Protein AF-A0A183DKN8-F1 (afdb_monomer_lite)

Radius of gyration: 18.62 Å; chains: 1; bounding box: 48×32×40 Å

pLDDT: mean 92.7, std 8.43, range [53.03, 98.69]

Secondary structure (DSSP, 8-state):
-EEETTEEE----TT--GGGGHHHHHHHHHHHH------EEEEEEEPPS-GGGPPTTTTSHHHHHHHHHTTSTT-EEEEES-TTS--EEEEEEE-TT---SS----------S--HHHHHTTSTTT-SSTTGGGT-----

Sequence (140 aa):
MFISDYRIILKTCGTTRLLHTIGRLLHLAKLYSNLSSVVSVFYSRKNFMRPEKQPYPHSSFDSEIDFLESYFTGGFAYCLGPVNQDRWFLYTMVAPQAALPYPDHTLEILMTEIPDEVVALFSRNVCLDGADCRMVVLIH

Structure (mmCIF, N/CA/C/O backbone):
data_AF-A0A183DKN8-F1
#
_entry.id   AF-A0A183DKN8-F1
#
loop_
_atom_site.group_PDB
_atom_site.id
_atom_site.type_symbol
_atom_site.label_a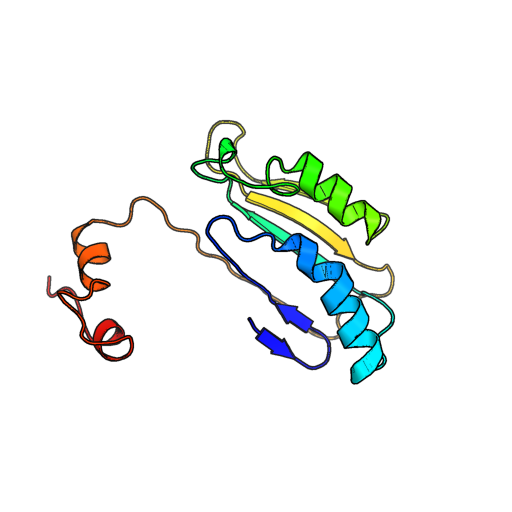tom_id
_atom_site.label_alt_id
_atom_site.label_comp_id
_atom_site.label_asym_id
_atom_site.label_entity_id
_atom_site.label_seq_id
_atom_site.pdbx_PDB_ins_code
_atom_site.Cartn_x
_atom_site.Cartn_y
_atom_site.Cartn_z
_atom_site.occupancy
_atom_site.B_iso_or_equiv
_atom_site.auth_seq_id
_atom_site.auth_comp_id
_atom_site.auth_asym_id
_atom_site.auth_atom_id
_atom_site.pdbx_PDB_model_num
ATOM 1 N N . MET A 1 1 ? -10.020 -5.631 -4.367 1.00 95.88 1 MET A N 1
ATOM 2 C CA . MET A 1 1 ? -8.967 -5.741 -5.399 1.00 95.88 1 MET A CA 1
ATOM 3 C C . MET A 1 1 ? -9.605 -5.400 -6.728 1.00 95.88 1 MET A C 1
ATOM 5 O O . MET A 1 1 ? -10.699 -5.889 -6.974 1.00 95.88 1 MET A O 1
ATOM 9 N N . PHE A 1 2 ? -8.952 -4.573 -7.539 1.00 97.94 2 PHE A N 1
ATOM 10 C CA . PHE A 1 2 ? -9.420 -4.188 -8.871 1.00 97.94 2 PHE A CA 1
ATOM 11 C C . PHE A 1 2 ? -8.322 -4.484 -9.894 1.00 97.94 2 PHE A C 1
ATOM 13 O O . PHE A 1 2 ? -7.149 -4.232 -9.615 1.00 97.94 2 PHE A O 1
ATOM 20 N N . ILE A 1 3 ? -8.703 -5.035 -11.045 1.00 96.75 3 ILE A N 1
ATOM 21 C CA . ILE A 1 3 ? -7.800 -5.398 -12.142 1.00 96.75 3 ILE A CA 1
ATOM 22 C C . ILE A 1 3 ? -8.411 -4.855 -13.435 1.00 96.75 3 ILE A C 1
ATOM 24 O O . ILE A 1 3 ? -9.580 -5.112 -13.713 1.00 96.75 3 ILE A O 1
ATOM 28 N N . SER A 1 4 ? -7.623 -4.110 -14.203 1.00 94.44 4 SER A N 1
ATOM 29 C CA . SER A 1 4 ? -7.911 -3.703 -15.581 1.00 94.44 4 SER A CA 1
ATOM 30 C C . SER A 1 4 ? -6.703 -4.016 -16.468 1.00 94.44 4 SER A C 1
ATOM 32 O O . SER A 1 4 ? -5.677 -4.466 -15.958 1.00 94.44 4 SER A O 1
ATOM 34 N N . ASP A 1 5 ? -6.802 -3.749 -17.772 1.00 92.75 5 ASP A N 1
ATOM 35 C CA . ASP A 1 5 ? -5.821 -4.174 -18.787 1.00 92.75 5 ASP A CA 1
ATOM 36 C C . ASP A 1 5 ? -4.353 -3.932 -18.397 1.00 92.75 5 ASP A C 1
ATOM 38 O O . ASP A 1 5 ? -3.510 -4.810 -18.570 1.00 92.75 5 ASP A O 1
ATOM 42 N N . TYR A 1 6 ? -4.059 -2.764 -17.813 1.00 92.50 6 TYR A N 1
ATOM 43 C CA . TYR A 1 6 ? -2.698 -2.349 -17.449 1.00 92.50 6 TYR A CA 1
ATOM 44 C C . TYR A 1 6 ? -2.575 -1.814 -16.013 1.00 92.50 6 TYR A C 1
ATOM 46 O O . TYR A 1 6 ? -1.597 -1.141 -15.689 1.00 92.50 6 TYR A O 1
ATOM 54 N N . ARG A 1 7 ? -3.562 -2.069 -15.140 1.00 94.19 7 ARG A N 1
ATOM 55 C CA . ARG A 1 7 ? -3.574 -1.540 -13.764 1.00 94.19 7 ARG A CA 1
ATOM 56 C C . ARG A 1 7 ? -4.122 -2.557 -12.772 1.00 94.19 7 ARG A C 1
ATOM 58 O O . ARG A 1 7 ? -5.169 -3.162 -12.988 1.00 94.19 7 ARG A O 1
ATOM 65 N N . ILE A 1 8 ? -3.432 -2.688 -11.643 1.00 97.25 8 ILE A N 1
ATOM 66 C CA . ILE A 1 8 ? -3.885 -3.467 -10.489 1.00 97.25 8 ILE A CA 1
ATOM 67 C C . ILE A 1 8 ? -3.938 -2.537 -9.280 1.00 97.25 8 ILE A C 1
ATOM 69 O O . ILE A 1 8 ? -2.961 -1.861 -8.973 1.00 97.25 8 ILE A O 1
ATOM 73 N N . ILE A 1 9 ? -5.073 -2.532 -8.581 1.00 98.31 9 ILE A N 1
ATOM 74 C CA . ILE A 1 9 ? -5.249 -1.839 -7.301 1.00 98.31 9 ILE A CA 1
ATOM 75 C C . ILE A 1 9 ? -5.546 -2.890 -6.233 1.00 98.31 9 ILE A C 1
ATOM 77 O O . ILE A 1 9 ? -6.602 -3.540 -6.228 1.00 98.31 9 ILE A O 1
ATOM 81 N N . LEU A 1 10 ? -4.610 -3.044 -5.299 1.00 98.44 10 LEU A N 1
ATOM 82 C CA . LEU A 1 10 ? -4.727 -3.947 -4.163 1.00 98.44 10 LEU A CA 1
ATOM 83 C C . LEU A 1 10 ? -4.693 -3.141 -2.864 1.00 98.44 10 LEU A C 1
ATOM 85 O O . LEU A 1 10 ? -3.722 -2.453 -2.580 1.00 98.44 10 LEU A O 1
ATOM 89 N N . LYS A 1 11 ? -5.763 -3.254 -2.073 1.00 98.31 11 LYS A N 1
ATOM 90 C CA . LYS A 1 11 ? -5.888 -2.650 -0.744 1.00 98.31 11 LYS A CA 1
ATOM 91 C C . LYS A 1 11 ? -6.228 -3.749 0.249 1.00 98.31 11 LYS A C 1
ATOM 93 O O . LYS A 1 11 ? -7.182 -4.497 0.035 1.00 98.31 11 LYS A O 1
ATOM 98 N N . THR A 1 12 ? -5.439 -3.847 1.308 1.00 98.06 12 THR A N 1
ATOM 99 C CA . THR A 1 12 ? -5.635 -4.799 2.405 1.00 98.06 12 THR A CA 1
ATOM 100 C C . THR A 1 12 ? -5.569 -4.059 3.735 1.00 98.06 12 THR A C 1
ATOM 102 O O . THR A 1 12 ? -5.065 -2.940 3.802 1.00 98.06 12 THR A O 1
ATOM 105 N N . CYS A 1 13 ? -6.058 -4.680 4.803 1.00 96.75 13 CYS A N 1
ATOM 106 C CA . CYS A 1 13 ? -6.011 -4.133 6.157 1.00 96.75 13 CYS A CA 1
ATOM 107 C C . CYS A 1 13 ? -5.516 -5.191 7.159 1.00 96.75 13 CYS A C 1
ATOM 109 O O . CYS A 1 13 ? -5.098 -6.291 6.776 1.00 96.75 13 CYS A O 1
ATOM 111 N N . GLY A 1 14 ? -5.529 -4.848 8.449 1.00 96.38 14 GLY A N 1
ATOM 112 C CA . GLY A 1 14 ? -5.061 -5.727 9.519 1.00 96.38 14 GLY A CA 1
ATOM 113 C C . GLY A 1 14 ? -3.540 -5.883 9.513 1.00 96.38 14 GLY A C 1
ATOM 114 O O . GLY A 1 14 ? -2.821 -4.890 9.454 1.00 96.38 14 GLY A O 1
ATOM 115 N N . THR A 1 15 ? -3.063 -7.126 9.591 1.00 97.69 15 THR A N 1
ATOM 116 C CA . THR A 1 15 ? -1.634 -7.505 9.587 1.00 97.69 15 THR A CA 1
ATOM 117 C C . THR A 1 15 ? -1.215 -8.183 8.277 1.00 97.69 15 THR A C 1
ATOM 119 O O . THR A 1 15 ? -0.238 -8.933 8.224 1.00 97.69 15 THR A O 1
ATOM 122 N N . THR A 1 16 ? -1.987 -7.965 7.208 1.00 98.12 16 THR A N 1
ATOM 123 C CA . THR A 1 16 ? -1.734 -8.565 5.895 1.00 98.12 16 THR A CA 1
ATOM 124 C C . THR A 1 16 ? -0.413 -8.064 5.315 1.00 98.12 16 THR A C 1
ATOM 126 O O . THR A 1 16 ? -0.152 -6.866 5.274 1.00 98.12 16 THR A O 1
ATOM 129 N N . ARG A 1 17 ? 0.399 -8.989 4.799 1.00 97.69 17 ARG A N 1
ATOM 130 C CA . ARG A 1 17 ? 1.704 -8.718 4.181 1.00 97.69 17 ARG A CA 1
ATOM 131 C C . ARG A 1 17 ? 1.568 -8.305 2.712 1.00 97.69 17 ARG A C 1
ATOM 133 O O . ARG A 1 17 ? 1.962 -9.055 1.821 1.00 97.69 17 ARG A O 1
ATOM 140 N N . LEU A 1 18 ? 0.972 -7.141 2.450 1.00 98.56 18 LEU A N 1
ATOM 141 C CA . LEU A 1 18 ? 0.647 -6.680 1.094 1.00 98.56 18 LEU A CA 1
ATOM 142 C C . LEU A 1 18 ? 1.864 -6.675 0.160 1.00 98.56 18 LEU A C 1
ATOM 144 O O . LEU A 1 18 ? 1.768 -7.195 -0.951 1.00 98.56 18 LEU A O 1
ATOM 148 N N . LEU A 1 19 ? 3.013 -6.146 0.599 1.00 98.62 19 LEU A N 1
ATOM 149 C CA . LEU A 1 19 ? 4.189 -5.997 -0.274 1.00 98.62 19 LEU A CA 1
ATOM 150 C C . LEU A 1 19 ? 4.772 -7.345 -0.730 1.00 98.62 19 LEU A C 1
ATOM 152 O O . LEU A 1 19 ? 5.297 -7.446 -1.835 1.00 98.62 19 LEU A O 1
ATOM 156 N N . HIS A 1 20 ? 4.571 -8.424 0.032 1.00 98.50 20 HIS A N 1
ATOM 157 C CA . HIS A 1 20 ? 4.983 -9.769 -0.387 1.00 98.50 20 HIS A CA 1
ATOM 158 C C . HIS A 1 20 ? 4.242 -10.284 -1.632 1.00 98.50 20 HIS A C 1
ATOM 160 O O . HIS A 1 20 ? 4.677 -11.256 -2.250 1.00 98.50 20 HIS A O 1
ATOM 166 N N . THR A 1 21 ? 3.139 -9.646 -2.030 1.00 98.31 21 THR A N 1
ATOM 167 C CA . THR A 1 21 ? 2.419 -10.013 -3.255 1.00 98.31 21 THR A CA 1
ATOM 168 C C . THR A 1 21 ? 3.128 -9.551 -4.529 1.00 98.31 21 THR A C 1
ATOM 170 O O . THR A 1 21 ? 2.892 -10.153 -5.575 1.00 98.31 21 THR A O 1
ATOM 173 N N . ILE A 1 22 ? 4.025 -8.553 -4.458 1.00 98.19 22 ILE A N 1
ATOM 174 C CA . ILE A 1 22 ? 4.636 -7.900 -5.631 1.00 98.19 22 ILE A CA 1
ATOM 175 C C . ILE A 1 22 ? 5.273 -8.922 -6.572 1.00 98.19 22 ILE A C 1
ATOM 177 O O . ILE A 1 22 ? 4.871 -9.011 -7.730 1.00 98.19 22 ILE A O 1
ATOM 181 N N . GLY A 1 23 ? 6.195 -9.754 -6.078 1.00 98.06 23 GLY A N 1
ATOM 182 C CA . GLY A 1 23 ? 6.879 -10.740 -6.920 1.00 98.06 23 GLY A CA 1
ATOM 183 C C . GLY A 1 23 ? 5.913 -11.699 -7.626 1.00 98.06 23 GLY A C 1
ATOM 184 O O . GLY A 1 23 ? 6.075 -11.997 -8.811 1.00 98.06 23 GLY A O 1
ATOM 185 N N . ARG A 1 24 ? 4.848 -12.131 -6.935 1.00 98.12 24 ARG A N 1
ATOM 186 C CA . ARG A 1 24 ? 3.825 -13.001 -7.531 1.00 98.12 24 ARG A CA 1
ATOM 187 C C . ARG A 1 24 ? 2.978 -12.260 -8.563 1.00 98.12 24 ARG A C 1
ATOM 189 O O . ARG A 1 24 ? 2.698 -12.838 -9.608 1.00 98.12 24 ARG A O 1
ATOM 196 N N . LEU A 1 25 ? 2.589 -11.014 -8.299 1.00 97.81 25 LEU A N 1
ATOM 197 C CA . LEU A 1 25 ? 1.827 -10.192 -9.241 1.00 97.81 25 LEU A CA 1
ATOM 198 C C . LEU A 1 25 ? 2.621 -9.937 -10.526 1.00 97.81 25 LEU A C 1
ATOM 200 O O . LEU A 1 25 ? 2.087 -10.158 -11.609 1.00 97.81 25 LEU A O 1
ATOM 204 N N . LEU A 1 26 ? 3.900 -9.567 -10.415 1.00 97.94 26 LEU A N 1
ATOM 205 C CA . LEU A 1 26 ? 4.783 -9.363 -11.569 1.00 97.94 26 LEU A CA 1
ATOM 206 C C . LEU A 1 26 ? 4.941 -10.649 -12.391 1.00 97.94 26 LEU A C 1
ATOM 208 O O . LEU A 1 26 ? 4.826 -10.625 -13.616 1.00 97.94 26 LEU A O 1
ATOM 212 N N . HIS A 1 27 ? 5.133 -11.789 -11.722 1.00 98.31 27 HIS A N 1
ATOM 213 C CA . HIS A 1 27 ? 5.212 -13.087 -12.391 1.00 98.31 27 HIS A CA 1
ATOM 214 C C . HIS A 1 27 ? 3.922 -13.432 -13.150 1.00 98.31 27 HIS A C 1
ATOM 216 O O . HIS A 1 27 ? 3.981 -13.853 -14.304 1.00 98.31 27 HIS A O 1
ATOM 222 N N . LEU A 1 28 ? 2.756 -13.237 -12.526 1.00 98.19 28 LEU A N 1
ATOM 223 C CA . LEU A 1 28 ? 1.462 -13.510 -13.153 1.00 98.19 28 LEU A CA 1
ATOM 224 C C . LEU A 1 28 ? 1.184 -12.562 -14.328 1.00 98.19 28 LEU A C 1
ATOM 226 O O . LEU A 1 28 ? 0.733 -13.024 -15.373 1.00 98.19 28 LEU A O 1
ATOM 230 N N . ALA A 1 29 ? 1.503 -11.272 -14.192 1.00 97.62 29 ALA A N 1
ATOM 231 C CA . ALA A 1 29 ? 1.356 -10.291 -15.268 1.00 97.62 29 ALA A CA 1
ATOM 232 C C . ALA A 1 29 ? 2.227 -10.647 -16.484 1.00 97.62 29 ALA A C 1
ATOM 234 O O . ALA A 1 29 ? 1.769 -10.566 -17.627 1.00 97.62 29 ALA A O 1
ATOM 235 N N . LYS A 1 30 ? 3.457 -11.125 -16.251 1.00 97.94 30 LYS A N 1
ATOM 236 C CA . LYS A 1 30 ? 4.322 -11.606 -17.330 1.00 97.94 30 LYS A CA 1
ATOM 237 C C . LYS A 1 30 ? 3.781 -12.878 -17.976 1.00 97.94 30 LYS A C 1
ATOM 239 O O . LYS A 1 30 ? 3.760 -12.966 -19.200 1.00 97.94 30 LYS A O 1
ATOM 244 N N . LEU A 1 31 ? 3.355 -13.848 -17.169 1.00 98.44 31 LEU A N 1
ATOM 245 C CA . LEU A 1 31 ? 2.915 -15.157 -17.649 1.00 98.44 31 LEU A CA 1
ATOM 246 C C . LEU A 1 31 ? 1.616 -15.081 -18.461 1.00 98.44 31 LEU A C 1
ATOM 248 O O . LEU A 1 31 ? 1.531 -15.691 -19.522 1.00 98.44 31 LEU A O 1
ATOM 252 N N . TYR A 1 32 ? 0.619 -14.346 -17.968 1.00 97.94 32 TYR A N 1
ATOM 253 C CA . TYR A 1 32 ? -0.729 -14.350 -18.546 1.00 97.94 32 TYR A CA 1
ATOM 254 C C . TYR A 1 32 ? -1.017 -13.160 -19.462 1.00 97.94 32 TYR A C 1
ATOM 256 O O . TYR A 1 32 ? -1.868 -13.276 -20.339 1.00 97.94 32 TYR A O 1
ATOM 264 N N . SER A 1 33 ? -0.304 -12.043 -19.297 1.00 96.94 33 SER A N 1
ATOM 265 C CA . SER A 1 33 ? -0.563 -10.804 -20.048 1.00 96.94 33 SER A CA 1
ATOM 266 C C . SER A 1 33 ? 0.652 -10.308 -20.839 1.00 96.94 33 SER A C 1
ATOM 268 O O . SER A 1 33 ? 0.588 -9.253 -21.460 1.00 96.94 33 SER A O 1
ATOM 270 N N . ASN A 1 34 ? 1.773 -11.044 -20.819 1.00 97.06 34 ASN A N 1
ATOM 271 C CA . ASN A 1 34 ? 3.048 -10.664 -21.440 1.00 97.06 34 ASN A CA 1
ATOM 272 C C . ASN A 1 34 ? 3.576 -9.270 -21.023 1.00 97.06 34 ASN A C 1
ATOM 274 O O . ASN A 1 34 ? 4.383 -8.664 -21.727 1.00 97.06 34 ASN A O 1
ATOM 278 N N . LEU A 1 35 ? 3.172 -8.769 -19.852 1.00 95.94 35 LEU A N 1
ATOM 279 C CA . LEU A 1 35 ? 3.636 -7.490 -19.318 1.00 95.94 35 LEU A CA 1
ATOM 280 C C . LEU A 1 35 ? 4.947 -7.701 -18.550 1.00 95.94 35 LEU A C 1
ATOM 282 O O . LEU A 1 35 ? 4.974 -8.396 -17.539 1.00 95.94 35 LEU A O 1
ATOM 286 N N . SER A 1 36 ? 6.051 -7.131 -19.040 1.00 94.19 36 SER A N 1
ATOM 287 C CA . SER A 1 36 ? 7.393 -7.269 -18.436 1.00 94.19 36 SER A CA 1
ATOM 288 C C . SER A 1 36 ? 7.947 -5.996 -17.805 1.00 94.19 36 SER A C 1
ATOM 290 O O . SER A 1 36 ? 9.046 -6.025 -17.259 1.00 94.19 36 SER A O 1
ATOM 292 N N . SER A 1 37 ? 7.225 -4.884 -17.896 1.00 92.94 37 SER A N 1
ATOM 293 C CA . SER A 1 37 ? 7.710 -3.581 -17.449 1.00 92.94 37 SER A CA 1
ATOM 294 C C . SER A 1 37 ? 6.649 -2.896 -16.607 1.00 92.94 37 SER A C 1
ATOM 296 O O . SER A 1 37 ? 5.474 -2.879 -16.972 1.00 92.94 37 SER A O 1
ATOM 298 N N . VAL A 1 38 ? 7.074 -2.330 -15.481 1.00 94.19 38 VAL A N 1
ATOM 299 C CA . VAL A 1 38 ? 6.214 -1.525 -14.615 1.00 94.19 38 VAL A CA 1
ATOM 300 C C . VAL A 1 38 ? 6.413 -0.062 -14.967 1.00 94.19 38 VAL A C 1
ATOM 302 O O . VAL A 1 38 ? 7.528 0.446 -14.935 1.00 94.19 38 VAL A O 1
ATOM 305 N N . VAL A 1 39 ? 5.316 0.591 -15.337 1.00 93.00 39 VAL A N 1
ATOM 306 C CA . VAL A 1 39 ? 5.304 1.988 -15.786 1.00 93.00 39 VAL A CA 1
ATOM 307 C C . VAL A 1 39 ? 5.179 2.943 -14.600 1.00 93.00 39 VAL A C 1
ATOM 309 O O . VAL A 1 39 ? 5.810 3.998 -14.583 1.00 93.00 39 VAL A O 1
ATOM 312 N N . SER A 1 40 ? 4.396 2.557 -13.593 1.00 93.75 40 SER A N 1
ATOM 313 C CA . SER A 1 40 ? 4.205 3.335 -12.375 1.00 93.75 40 SER A CA 1
ATOM 314 C C . SER A 1 40 ? 3.905 2.443 -11.173 1.00 93.75 40 SER A C 1
ATOM 316 O O . SER A 1 40 ? 3.172 1.460 -11.300 1.00 93.75 40 SER A O 1
ATOM 318 N N . VAL A 1 41 ? 4.399 2.834 -10.003 1.00 97.00 41 VAL A N 1
ATOM 319 C CA . VAL A 1 41 ? 4.098 2.232 -8.701 1.00 97.00 41 VAL A CA 1
ATOM 320 C C . VAL A 1 41 ? 3.599 3.329 -7.776 1.00 97.00 41 VAL A C 1
ATOM 322 O O . VAL A 1 41 ? 4.208 4.390 -7.687 1.00 97.00 41 VAL A O 1
ATOM 325 N N . PHE A 1 42 ? 2.508 3.053 -7.067 1.00 97.75 42 PHE A N 1
ATOM 326 C CA . PHE A 1 42 ? 2.024 3.874 -5.963 1.00 97.75 42 PHE A CA 1
ATOM 327 C C . PHE A 1 42 ? 1.729 2.941 -4.793 1.00 97.75 42 PHE A C 1
ATOM 329 O O . PHE A 1 42 ? 0.807 2.127 -4.854 1.00 97.75 42 PHE A O 1
ATOM 336 N N . TYR A 1 43 ? 2.540 3.032 -3.745 1.00 98.56 43 TYR A N 1
ATOM 337 C CA . TYR A 1 43 ? 2.299 2.364 -2.475 1.00 98.56 43 TYR A CA 1
ATOM 338 C C . TYR A 1 43 ? 2.048 3.430 -1.421 1.00 98.56 43 TYR A C 1
ATOM 340 O O . TYR A 1 43 ? 2.930 4.235 -1.132 1.00 98.56 43 TYR A O 1
ATOM 348 N N . SER A 1 44 ? 0.850 3.443 -0.848 1.00 98.44 44 SER A N 1
ATOM 349 C CA . SER A 1 44 ? 0.488 4.419 0.167 1.00 98.44 44 SER A CA 1
ATOM 350 C C . SER A 1 44 ? -0.210 3.788 1.357 1.00 98.44 44 SER A C 1
ATOM 352 O O . SER A 1 44 ? -0.865 2.746 1.257 1.00 98.44 44 SER A O 1
ATOM 354 N N . ARG A 1 45 ? -0.077 4.443 2.511 1.00 98.25 45 ARG A N 1
ATOM 355 C CA . ARG A 1 45 ? -0.860 4.134 3.709 1.00 98.25 45 ARG A CA 1
ATOM 356 C C . ARG A 1 45 ? -0.856 5.294 4.693 1.00 98.25 45 ARG A C 1
ATOM 358 O O . ARG A 1 45 ? 0.114 6.039 4.805 1.00 98.25 45 ARG A O 1
ATOM 365 N N . LYS A 1 46 ? -1.910 5.379 5.499 1.00 96.94 46 LYS A N 1
ATOM 366 C CA . LYS A 1 46 ? -1.897 6.178 6.728 1.00 96.94 46 LYS A CA 1
ATOM 367 C C . LYS A 1 46 ? -0.938 5.563 7.758 1.00 96.94 46 LYS A C 1
ATOM 369 O O . LYS A 1 46 ? -0.636 4.365 7.709 1.00 96.94 46 LYS A O 1
ATOM 374 N N . ASN A 1 47 ? -0.468 6.360 8.714 1.00 94.88 47 ASN A N 1
ATOM 375 C CA . ASN A 1 47 ? 0.158 5.844 9.927 1.00 94.88 47 ASN A CA 1
ATOM 376 C C . ASN A 1 47 ? -0.756 4.816 10.614 1.00 94.88 47 ASN A C 1
ATOM 378 O O . ASN A 1 47 ? -1.957 5.035 10.772 1.00 94.88 47 ASN A O 1
ATOM 382 N N . PHE A 1 48 ? -0.180 3.680 11.009 1.00 95.50 48 PHE A N 1
ATOM 383 C CA . PHE A 1 48 ? -0.916 2.651 11.734 1.00 95.50 48 PHE A CA 1
ATOM 384 C C . PHE A 1 48 ? -1.239 3.120 13.151 1.00 95.50 48 PHE A C 1
ATOM 386 O O . PHE A 1 48 ? -0.405 3.744 13.802 1.00 95.50 48 PHE A O 1
ATOM 393 N N . MET A 1 49 ? -2.404 2.715 13.660 1.00 93.31 49 MET A N 1
ATOM 394 C CA . MET A 1 49 ? -2.742 2.891 15.078 1.00 93.31 49 MET A CA 1
ATOM 395 C C . MET A 1 49 ? -1.803 2.092 15.993 1.00 93.31 49 MET A C 1
ATOM 397 O O . MET A 1 49 ? -1.552 2.489 17.123 1.00 93.31 49 MET A O 1
ATOM 401 N N . ARG A 1 50 ? -1.309 0.943 15.509 1.00 94.44 50 ARG A N 1
ATOM 402 C CA . ARG A 1 50 ? -0.420 0.026 16.237 1.00 94.44 50 ARG A CA 1
ATOM 403 C C . ARG A 1 50 ? 0.689 -0.514 15.323 1.00 94.44 50 ARG A C 1
ATOM 405 O O . ARG A 1 50 ? 0.568 -1.645 14.839 1.00 94.44 50 ARG A O 1
ATOM 412 N N . PRO A 1 51 ? 1.716 0.299 15.005 1.00 94.12 51 PRO A N 1
ATOM 413 C CA . PRO A 1 51 ? 2.805 -0.097 14.109 1.00 94.12 51 PRO A CA 1
ATOM 414 C C . PRO A 1 51 ? 3.563 -1.341 14.590 1.00 94.12 51 PRO A C 1
ATOM 416 O O . PRO A 1 51 ? 3.968 -2.168 13.782 1.00 94.12 51 PRO A O 1
ATOM 419 N N . GLU A 1 52 ? 3.676 -1.535 15.905 1.00 95.38 52 GLU A N 1
ATOM 420 C CA . GLU A 1 52 ? 4.408 -2.639 16.535 1.00 95.38 52 GLU A CA 1
ATOM 421 C C . GLU A 1 52 ? 3.812 -4.026 16.252 1.00 95.38 52 GLU A C 1
ATOM 423 O O . GLU A 1 52 ? 4.473 -5.043 16.443 1.00 95.38 52 GLU A O 1
ATOM 428 N N . LYS A 1 53 ? 2.553 -4.081 15.800 1.00 97.00 53 LYS A N 1
ATOM 429 C CA . LYS A 1 53 ? 1.873 -5.327 15.422 1.00 97.00 53 LYS A CA 1
ATOM 430 C C . LYS A 1 53 ? 2.108 -5.732 13.971 1.00 97.00 53 LYS A C 1
ATOM 432 O O . LYS A 1 53 ? 1.679 -6.818 13.575 1.00 97.00 53 LYS A O 1
ATOM 437 N N . GLN A 1 54 ? 2.701 -4.859 13.164 1.00 98.31 54 GLN A N 1
ATOM 438 C CA . GLN A 1 54 ? 2.842 -5.108 11.741 1.00 98.31 54 GLN A CA 1
ATOM 439 C C . GLN A 1 54 ? 4.033 -6.033 11.476 1.00 98.31 54 GLN A C 1
ATOM 441 O O . GLN A 1 54 ? 5.132 -5.785 11.973 1.00 98.31 54 GLN A O 1
ATOM 446 N N . PRO A 1 55 ? 3.838 -7.116 10.707 1.00 97.69 55 PRO A N 1
ATOM 447 C CA . PRO A 1 55 ? 4.936 -7.994 10.337 1.00 97.69 55 PRO A CA 1
ATOM 448 C C . PRO A 1 55 ? 5.859 -7.302 9.333 1.00 97.69 55 PRO A C 1
ATOM 450 O O . PRO A 1 55 ? 5.419 -6.440 8.577 1.00 97.69 55 PRO A O 1
ATOM 453 N N . TYR A 1 56 ? 7.110 -7.756 9.249 1.00 97.44 56 TYR A N 1
ATOM 454 C CA . TYR A 1 56 ? 8.006 -7.377 8.155 1.00 97.44 56 TYR A CA 1
ATOM 455 C C . TYR A 1 56 ? 7.321 -7.568 6.779 1.00 97.44 56 TYR A C 1
ATOM 457 O O . TYR A 1 56 ? 6.620 -8.574 6.596 1.00 97.44 56 TYR A O 1
ATOM 465 N N . PRO A 1 57 ? 7.499 -6.639 5.817 1.00 97.81 57 PRO A N 1
ATOM 466 C CA . PRO A 1 57 ? 8.281 -5.391 5.889 1.00 97.81 57 PRO A CA 1
ATOM 467 C C . PRO A 1 57 ? 7.517 -4.183 6.464 1.00 97.81 57 PRO A C 1
ATOM 469 O O . PRO A 1 57 ? 8.035 -3.079 6.487 1.00 97.81 57 PRO A O 1
ATOM 472 N N . HIS A 1 58 ? 6.286 -4.364 6.937 1.00 98.38 58 HIS A N 1
ATOM 473 C CA . HIS A 1 58 ? 5.352 -3.286 7.284 1.00 98.38 58 HIS A CA 1
ATOM 474 C C . HIS A 1 58 ? 5.547 -2.672 8.681 1.00 98.38 58 HIS A C 1
ATOM 476 O O . HIS A 1 58 ? 4.705 -1.902 9.145 1.00 98.38 58 HIS A O 1
ATOM 482 N N . SER A 1 59 ? 6.633 -3.012 9.378 1.00 94.38 59 SER A N 1
ATOM 483 C CA . SER A 1 59 ? 6.925 -2.517 10.731 1.00 94.38 59 SER A CA 1
ATOM 484 C C . SER A 1 59 ? 7.354 -1.045 10.766 1.00 94.38 59 SER A C 1
ATOM 486 O O . SER A 1 59 ? 7.182 -0.379 11.785 1.00 94.38 59 SER A O 1
ATOM 488 N N . SER A 1 60 ? 7.900 -0.516 9.670 1.00 96.62 60 SER A N 1
ATOM 489 C CA . SER A 1 60 ? 8.259 0.899 9.509 1.00 96.62 60 SER A CA 1
ATOM 490 C C . SER A 1 60 ? 8.163 1.303 8.040 1.00 96.62 60 SER A C 1
ATOM 492 O O . SER A 1 60 ? 8.221 0.446 7.164 1.00 96.62 60 SER A O 1
ATOM 494 N N . PHE A 1 61 ? 8.020 2.603 7.759 1.00 97.56 61 PHE A N 1
ATOM 495 C CA . PHE A 1 61 ? 8.002 3.060 6.366 1.00 97.56 61 PHE A CA 1
ATOM 496 C C . PHE A 1 61 ? 9.365 2.878 5.686 1.00 97.56 61 PHE A C 1
ATOM 498 O O . PHE A 1 61 ? 9.405 2.472 4.534 1.00 97.56 61 PHE A O 1
ATOM 505 N N . ASP A 1 62 ? 10.467 3.041 6.420 1.00 97.62 62 ASP A N 1
ATOM 506 C CA . ASP A 1 62 ? 11.816 2.778 5.901 1.00 97.62 62 ASP A CA 1
ATOM 507 C C . ASP A 1 62 ? 11.983 1.319 5.449 1.00 97.62 62 ASP A C 1
ATOM 509 O O . ASP A 1 62 ? 12.434 1.064 4.339 1.00 97.62 62 ASP A O 1
ATOM 513 N N . SER A 1 63 ? 11.504 0.350 6.242 1.00 98.06 63 SER A N 1
ATOM 514 C CA . SER A 1 63 ? 11.553 -1.065 5.847 1.00 98.06 63 SER A CA 1
ATOM 515 C C . SER A 1 63 ? 10.675 -1.371 4.630 1.00 98.06 63 SER A C 1
ATOM 517 O O . SER A 1 63 ? 10.965 -2.312 3.890 1.00 98.06 63 SER A O 1
ATOM 519 N N . GLU A 1 64 ? 9.586 -0.627 4.433 1.00 98.69 64 GLU A N 1
ATOM 520 C CA . GLU A 1 64 ? 8.736 -0.754 3.248 1.00 98.69 64 GLU A CA 1
ATOM 521 C C . GLU A 1 64 ? 9.423 -0.172 2.010 1.00 98.69 64 GLU A C 1
ATOM 523 O O . GLU A 1 64 ? 9.342 -0.784 0.947 1.00 98.69 64 GLU A O 1
ATOM 528 N N . ILE A 1 65 ? 10.126 0.958 2.155 1.00 98.44 65 ILE A N 1
ATOM 529 C CA . ILE A 1 65 ? 10.947 1.566 1.099 1.00 98.44 65 ILE A CA 1
ATOM 530 C C . ILE A 1 65 ? 12.054 0.597 0.682 1.00 98.44 65 ILE A C 1
ATOM 532 O O . ILE A 1 65 ? 12.150 0.282 -0.499 1.00 98.44 65 ILE A O 1
ATOM 536 N N . ASP A 1 66 ? 12.819 0.056 1.634 1.00 97.94 66 ASP A N 1
ATOM 537 C CA . ASP A 1 66 ? 13.893 -0.906 1.349 1.00 97.94 66 ASP A CA 1
ATOM 538 C C . ASP A 1 66 ? 13.365 -2.139 0.601 1.00 97.94 66 ASP A C 1
ATOM 540 O O . ASP A 1 66 ? 13.973 -2.625 -0.356 1.00 97.94 66 ASP A O 1
ATOM 544 N N . PHE A 1 67 ? 12.194 -2.641 1.009 1.00 98.56 67 PHE A N 1
ATOM 545 C CA . PHE A 1 67 ? 11.552 -3.758 0.325 1.00 98.56 67 PHE A CA 1
ATOM 546 C C . PHE A 1 67 ? 11.140 -3.380 -1.102 1.00 98.56 67 PHE A C 1
ATOM 548 O O . PHE A 1 67 ? 11.351 -4.165 -2.024 1.00 98.56 67 PHE A O 1
ATOM 555 N N . LEU A 1 68 ? 10.559 -2.197 -1.306 1.00 98.56 68 LEU A N 1
ATOM 556 C CA . LEU A 1 68 ? 10.132 -1.716 -2.622 1.00 98.56 68 LEU A CA 1
ATOM 557 C C . LEU A 1 68 ? 11.314 -1.466 -3.564 1.00 98.56 68 LEU A C 1
ATOM 559 O O . LEU A 1 68 ? 11.247 -1.894 -4.716 1.00 98.56 68 LEU A O 1
ATOM 563 N N . GLU A 1 69 ? 12.410 -0.883 -3.074 1.00 97.12 69 GLU A N 1
ATOM 564 C CA . GLU A 1 69 ? 13.632 -0.645 -3.857 1.00 97.12 69 GLU A CA 1
ATOM 565 C C . GLU A 1 69 ? 14.307 -1.947 -4.313 1.00 97.12 69 GLU A C 1
ATOM 567 O O . GLU A 1 69 ? 14.988 -1.970 -5.337 1.00 97.12 69 GLU A O 1
ATOM 572 N N . SER A 1 70 ? 14.053 -3.074 -3.633 1.00 97.12 70 SER A N 1
ATOM 573 C CA . SER A 1 70 ? 14.498 -4.389 -4.119 1.00 97.12 70 SER A CA 1
ATOM 574 C C . SER A 1 70 ? 13.790 -4.851 -5.407 1.00 97.12 70 SER A C 1
ATOM 576 O O . SER A 1 70 ? 14.301 -5.731 -6.102 1.00 97.12 70 SER A O 1
ATOM 578 N N . T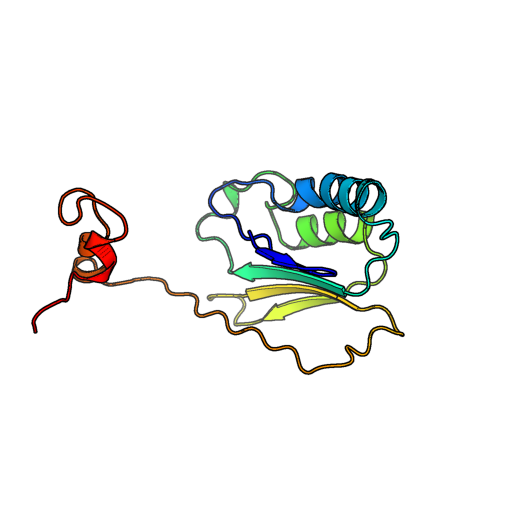YR A 1 71 ? 12.636 -4.257 -5.747 1.00 96.94 71 TYR A N 1
ATOM 579 C CA . TYR A 1 71 ? 11.873 -4.533 -6.974 1.00 96.94 71 TYR A CA 1
ATOM 580 C C . TYR A 1 71 ? 11.905 -3.379 -7.980 1.00 96.94 71 TYR A C 1
ATOM 582 O O . TYR A 1 71 ? 11.888 -3.621 -9.189 1.00 96.94 71 TYR A O 1
ATOM 590 N N . PHE A 1 72 ? 11.894 -2.136 -7.499 1.00 95.44 72 PHE A N 1
ATOM 591 C CA . PHE A 1 72 ? 11.731 -0.933 -8.307 1.00 95.44 72 PHE A CA 1
ATOM 592 C C . PHE A 1 72 ? 12.850 0.049 -7.984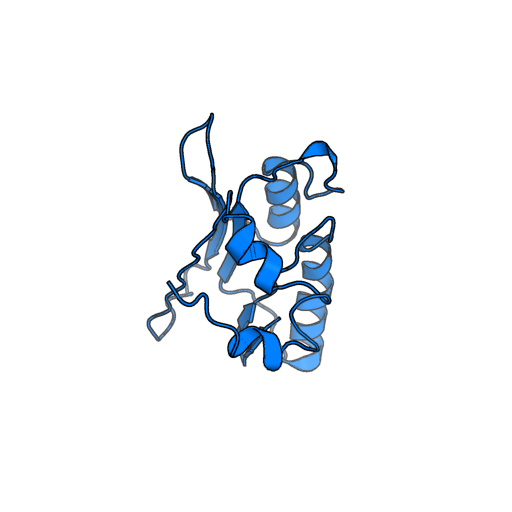 1.00 95.44 72 PHE A C 1
ATOM 594 O O . PHE A 1 72 ? 12.889 0.598 -6.895 1.00 95.44 72 PHE A O 1
ATOM 601 N N . THR A 1 73 ? 13.755 0.288 -8.927 1.00 90.56 73 THR A N 1
ATOM 602 C CA . THR A 1 73 ? 14.878 1.205 -8.706 1.00 90.56 73 THR A CA 1
ATOM 603 C C . THR A 1 73 ? 14.479 2.651 -8.968 1.00 90.56 73 THR A C 1
ATOM 605 O O . THR A 1 73 ? 13.911 2.943 -10.025 1.00 90.56 73 THR A O 1
ATOM 608 N N . GLY A 1 74 ? 14.879 3.561 -8.078 1.00 89.94 74 GLY A N 1
ATOM 609 C CA . GLY A 1 74 ? 14.737 5.004 -8.297 1.00 89.94 74 GLY A CA 1
ATOM 610 C C . GLY A 1 74 ? 13.348 5.534 -7.951 1.00 89.94 74 GLY A C 1
ATOM 611 O O . GLY A 1 74 ? 12.851 6.444 -8.618 1.00 89.94 74 GLY A O 1
ATOM 612 N N . GLY A 1 75 ? 12.705 4.943 -6.943 1.00 95.19 75 GLY A N 1
ATOM 613 C CA . GLY A 1 75 ? 11.489 5.496 -6.375 1.00 95.19 75 GLY A CA 1
ATOM 614 C C . GLY A 1 75 ? 11.748 6.724 -5.506 1.00 95.19 75 GLY A C 1
ATOM 615 O O . GLY A 1 75 ? 12.867 7.040 -5.102 1.00 95.19 75 GLY A O 1
ATOM 616 N N . PHE A 1 76 ? 10.662 7.418 -5.200 1.00 97.00 76 PHE A N 1
ATOM 617 C CA . PHE A 1 76 ? 10.608 8.548 -4.291 1.00 97.00 76 PHE A CA 1
ATOM 618 C C . PHE A 1 76 ? 9.667 8.217 -3.141 1.00 97.00 76 PHE A C 1
ATOM 620 O O . PHE A 1 76 ? 8.569 7.695 -3.349 1.00 97.00 76 PHE A O 1
ATOM 627 N N . ALA A 1 77 ? 10.084 8.558 -1.926 1.00 98.00 77 ALA A N 1
ATOM 628 C CA . ALA A 1 77 ? 9.290 8.375 -0.725 1.00 98.00 77 ALA A CA 1
ATOM 629 C C . ALA A 1 77 ? 8.929 9.726 -0.103 1.00 98.00 77 ALA A C 1
ATOM 631 O O . ALA A 1 77 ? 9.766 10.618 0.025 1.00 98.00 77 ALA A O 1
ATOM 632 N N . TYR A 1 78 ? 7.675 9.855 0.316 1.00 97.50 78 TYR A N 1
ATOM 633 C CA . TYR A 1 78 ? 7.111 11.057 0.907 1.00 97.50 78 TYR A CA 1
ATOM 634 C C . TYR A 1 78 ? 6.362 10.719 2.189 1.00 97.50 78 TYR A C 1
ATOM 636 O O . TYR A 1 78 ? 5.705 9.684 2.316 1.00 97.50 78 TYR A O 1
ATOM 644 N N . CYS A 1 79 ? 6.436 11.649 3.131 1.00 96.69 79 CYS A N 1
ATOM 645 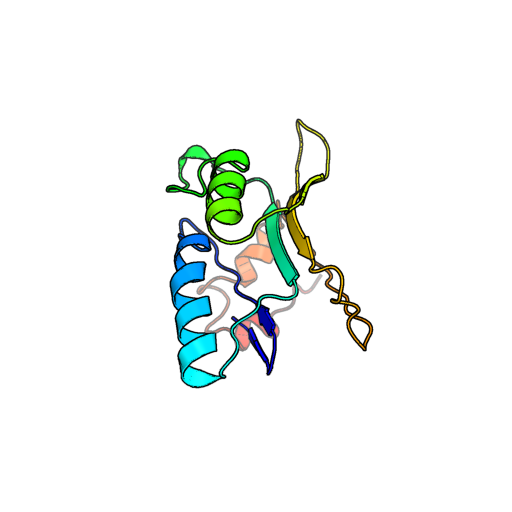C CA . CYS A 1 79 ? 5.678 11.641 4.367 1.00 96.69 79 CYS A CA 1
ATOM 646 C C . CYS A 1 79 ? 4.880 12.945 4.410 1.00 96.69 79 CYS A C 1
ATOM 648 O O . CYS A 1 79 ? 5.458 14.025 4.531 1.00 96.69 79 CYS A O 1
ATOM 650 N N . LEU A 1 80 ? 3.566 12.846 4.232 1.00 95.81 80 LEU A N 1
ATOM 651 C CA . LEU A 1 80 ? 2.656 13.984 4.187 1.00 95.81 80 LEU A CA 1
ATOM 652 C C . LEU A 1 80 ? 1.930 14.117 5.526 1.00 95.81 80 LEU A C 1
ATOM 654 O O . LEU A 1 80 ? 1.380 13.143 6.038 1.00 95.81 80 LEU A O 1
ATOM 658 N N . GLY A 1 81 ? 1.898 15.332 6.065 1.00 93.25 81 GLY A N 1
ATOM 659 C CA . GLY A 1 81 ? 1.260 15.646 7.343 1.00 93.25 81 GLY A CA 1
ATOM 660 C C . GLY A 1 81 ? 2.250 15.865 8.497 1.00 93.25 81 GLY A C 1
ATOM 661 O O . GLY A 1 81 ? 3.462 15.703 8.333 1.00 93.25 81 GLY A O 1
ATOM 662 N N . PRO A 1 82 ? 1.756 16.277 9.676 1.00 88.31 82 PRO A N 1
ATOM 663 C CA . PRO A 1 82 ? 2.595 16.671 10.805 1.00 88.31 82 PRO A CA 1
ATOM 664 C C . PRO A 1 82 ? 3.265 15.465 11.470 1.00 88.31 82 PRO A C 1
ATOM 666 O O . PRO A 1 82 ? 2.635 14.432 11.668 1.00 88.31 82 PRO A O 1
ATOM 669 N N . VAL A 1 83 ? 4.521 15.609 11.910 1.00 77.62 83 VAL A N 1
ATOM 670 C CA . VAL A 1 83 ? 5.317 14.518 12.523 1.00 77.62 83 VAL A CA 1
ATOM 671 C C . VAL A 1 83 ? 4.612 13.852 13.713 1.00 77.62 83 VAL A C 1
ATOM 673 O O . VAL A 1 83 ? 4.649 12.629 13.839 1.00 77.62 83 VAL A O 1
ATOM 676 N N . ASN A 1 84 ? 3.944 14.653 14.547 1.00 79.56 84 ASN A N 1
ATOM 677 C CA . ASN A 1 84 ? 3.312 14.214 15.796 1.00 79.56 84 ASN A CA 1
ATOM 678 C C . ASN A 1 84 ? 1.797 13.979 15.666 1.00 79.56 84 ASN A C 1
ATOM 680 O O . ASN A 1 84 ? 1.107 13.889 16.678 1.00 79.56 84 ASN A O 1
ATOM 684 N N . GLN A 1 85 ? 1.269 13.936 14.443 1.00 87.50 85 GLN A N 1
ATOM 685 C CA . GLN A 1 85 ? -0.153 13.722 14.181 1.00 87.50 85 GLN A CA 1
ATOM 686 C C . GLN A 1 85 ? -0.333 12.650 13.101 1.00 87.50 85 GLN A C 1
ATOM 688 O O . GLN A 1 85 ? 0.573 11.862 12.807 1.00 87.50 85 GLN A O 1
ATOM 693 N N . ASP A 1 86 ? -1.528 12.614 12.528 1.00 90.88 86 ASP A N 1
ATOM 694 C CA . ASP A 1 86 ? -1.854 11.760 11.408 1.00 90.88 86 ASP A CA 1
ATOM 695 C C . ASP A 1 86 ? -1.024 12.097 10.177 1.00 90.88 86 ASP A C 1
ATOM 697 O O . ASP A 1 86 ? -0.918 13.245 9.742 1.00 90.88 86 ASP A O 1
ATOM 701 N N . ARG A 1 87 ? -0.423 11.045 9.625 1.00 93.88 87 ARG A N 1
ATOM 702 C CA . ARG A 1 87 ? 0.484 11.118 8.488 1.00 93.88 87 ARG A CA 1
ATOM 703 C C . ARG A 1 87 ? 0.087 10.117 7.436 1.00 93.88 87 ARG A C 1
ATOM 705 O O . ARG A 1 87 ? -0.391 9.021 7.737 1.00 93.88 87 ARG A O 1
ATOM 712 N N . TRP A 1 88 ? 0.363 10.482 6.201 1.00 97.12 88 TRP A N 1
ATOM 713 C CA . TRP A 1 88 ? 0.192 9.624 5.052 1.00 97.12 88 TRP A CA 1
ATOM 714 C C . TRP A 1 88 ? 1.542 9.411 4.382 1.00 97.12 88 TRP A C 1
ATOM 716 O O . TRP A 1 88 ? 2.260 10.355 4.057 1.00 97.12 88 TRP A O 1
ATOM 726 N N . PHE A 1 89 ? 1.903 8.146 4.236 1.00 97.88 89 PHE A N 1
ATOM 727 C CA . PHE A 1 89 ? 3.137 7.709 3.613 1.00 97.88 89 PHE A CA 1
ATOM 728 C C . PHE A 1 89 ? 2.858 7.339 2.165 1.00 97.88 89 PHE A C 1
ATOM 730 O O . PHE A 1 89 ? 1.853 6.682 1.883 1.00 97.88 89 PHE A O 1
ATOM 737 N N . LEU A 1 90 ? 3.760 7.735 1.274 1.00 98.50 90 LEU A 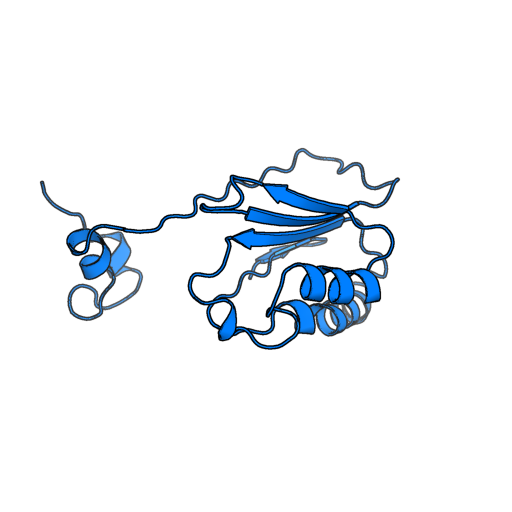N 1
ATOM 738 C CA . LEU A 1 90 ? 3.694 7.431 -0.148 1.00 98.50 90 LEU A CA 1
ATOM 739 C C . LEU A 1 90 ? 5.074 7.064 -0.661 1.00 98.50 90 LEU A C 1
ATOM 741 O O . LEU A 1 90 ? 5.984 7.881 -0.615 1.00 98.50 90 LEU A O 1
ATOM 745 N N . TYR A 1 91 ? 5.205 5.862 -1.197 1.00 98.62 91 TYR A N 1
ATOM 746 C CA . TYR A 1 91 ? 6.275 5.506 -2.111 1.00 98.62 91 TYR A CA 1
ATOM 747 C C . TYR A 1 91 ? 5.719 5.529 -3.534 1.00 98.62 91 TYR A C 1
ATOM 749 O O . TYR A 1 91 ? 4.655 4.964 -3.808 1.00 98.62 91 TYR A O 1
ATOM 757 N N . THR A 1 92 ? 6.437 6.171 -4.447 1.00 97.56 92 THR A N 1
ATOM 758 C CA . THR A 1 92 ? 6.066 6.229 -5.856 1.00 97.56 92 THR A CA 1
ATOM 759 C C . THR A 1 92 ? 7.277 6.050 -6.756 1.00 97.56 92 THR A C 1
ATOM 761 O O . THR A 1 92 ? 8.369 6.512 -6.452 1.00 97.56 92 THR A O 1
ATOM 764 N N . MET A 1 93 ? 7.079 5.385 -7.884 1.00 95.75 93 MET A N 1
ATOM 765 C CA . MET A 1 93 ? 8.058 5.297 -8.962 1.00 95.75 93 MET A CA 1
ATOM 766 C C . MET A 1 93 ? 7.300 5.485 -10.268 1.00 95.75 93 MET A C 1
ATOM 768 O O . MET A 1 93 ? 6.233 4.899 -10.445 1.00 95.75 93 MET A O 1
ATOM 772 N N . VAL A 1 94 ? 7.823 6.314 -11.169 1.00 92.12 94 VAL A N 1
ATOM 773 C CA . VAL A 1 94 ? 7.223 6.577 -12.481 1.00 92.12 94 VAL A CA 1
ATOM 774 C C . VAL A 1 94 ? 8.331 6.523 -13.525 1.00 92.12 94 VAL A C 1
ATOM 776 O O . VAL A 1 94 ? 9.322 7.246 -13.420 1.00 92.12 94 VAL A O 1
ATOM 779 N N . ALA A 1 95 ? 8.181 5.664 -14.533 1.00 88.69 95 ALA A N 1
ATOM 780 C CA . ALA A 1 95 ? 9.161 5.552 -15.606 1.00 88.69 95 ALA A CA 1
ATOM 781 C C . ALA A 1 95 ? 9.188 6.844 -16.461 1.00 88.69 95 ALA A C 1
ATOM 783 O O . ALA A 1 95 ? 8.134 7.422 -16.720 1.00 88.69 95 ALA A O 1
ATOM 784 N N . PRO A 1 96 ? 10.344 7.291 -16.989 1.00 78.00 96 PRO A N 1
ATOM 785 C CA . PRO A 1 96 ? 10.446 8.555 -17.738 1.00 78.00 96 PRO A CA 1
ATOM 786 C C . PRO A 1 96 ? 9.530 8.673 -18.969 1.00 78.00 96 PRO A C 1
ATOM 788 O O . PRO A 1 96 ? 9.210 9.774 -19.403 1.00 78.00 96 PRO A O 1
ATOM 791 N N . GLN A 1 97 ? 9.113 7.543 -19.543 1.00 67.19 97 GLN A N 1
ATOM 792 C CA . GLN A 1 97 ? 8.269 7.469 -20.744 1.00 67.19 97 GLN A CA 1
ATOM 793 C C . GLN A 1 97 ? 6.772 7.288 -20.407 1.00 67.19 97 GLN A C 1
ATOM 795 O O . GLN A 1 97 ? 5.966 7.004 -21.287 1.00 67.19 97 GLN A O 1
ATOM 800 N N . ALA A 1 98 ? 6.393 7.434 -19.134 1.00 63.66 98 ALA A N 1
ATOM 801 C CA . ALA A 1 98 ? 5.090 7.063 -18.585 1.00 63.66 98 ALA A CA 1
ATOM 802 C C . ALA A 1 98 ? 4.024 8.170 -18.625 1.00 63.66 98 ALA A C 1
ATOM 804 O O . ALA A 1 98 ? 3.169 8.215 -17.739 1.00 63.66 98 ALA A O 1
ATOM 805 N N . ALA A 1 99 ? 4.047 9.080 -19.602 1.00 65.38 99 ALA A N 1
ATOM 806 C CA . ALA A 1 99 ? 2.918 9.996 -19.750 1.00 65.38 99 ALA A CA 1
ATOM 807 C C . ALA A 1 99 ? 1.669 9.160 -20.069 1.00 65.38 99 ALA A C 1
ATO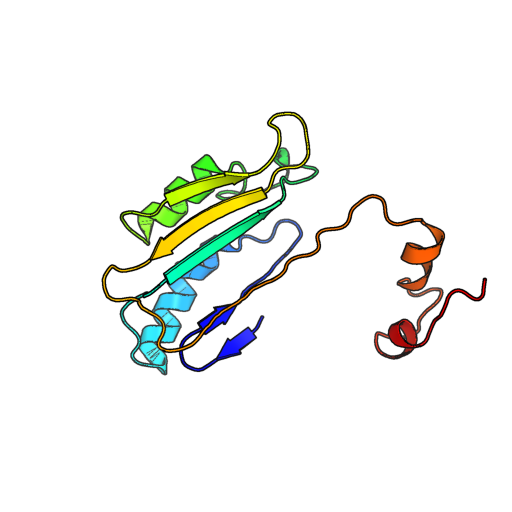M 809 O O . ALA A 1 99 ? 1.553 8.595 -21.159 1.00 65.38 99 ALA A O 1
ATOM 810 N N . LEU A 1 100 ? 0.765 9.025 -19.095 1.00 67.12 100 LEU A N 1
ATOM 811 C CA . LEU A 1 100 ? -0.501 8.345 -19.320 1.00 67.12 100 LEU A CA 1
ATOM 812 C C . LEU A 1 100 ? -1.252 9.112 -20.419 1.00 67.12 100 LEU A C 1
ATOM 814 O O . LEU A 1 100 ? -1.344 10.339 -20.346 1.00 67.12 100 LEU A O 1
ATOM 818 N N . PRO A 1 101 ? -1.806 8.427 -21.432 1.00 71.88 101 PRO A N 1
ATOM 819 C CA . PRO A 1 101 ? -2.513 9.094 -22.523 1.00 71.88 101 PRO A CA 1
ATOM 820 C C . PRO A 1 101 ? -3.861 9.702 -22.088 1.00 71.88 101 PRO A C 1
ATOM 822 O O . PRO A 1 101 ? -4.570 10.270 -22.914 1.00 71.88 101 PRO A O 1
ATOM 825 N N . TYR A 1 102 ? -4.234 9.572 -20.811 1.00 79.19 102 TYR A N 1
ATOM 826 C CA . TYR A 1 102 ? -5.494 10.029 -20.235 1.00 79.19 102 TYR A CA 1
ATOM 827 C C . TYR A 1 102 ? -5.289 10.577 -18.811 1.00 79.19 102 TYR A C 1
ATOM 829 O O . TYR A 1 102 ? -4.351 10.162 -18.125 1.00 79.19 102 TYR A O 1
ATOM 837 N N . PRO A 1 103 ? -6.167 11.486 -18.343 1.00 83.88 103 PRO A N 1
ATOM 838 C CA . PRO A 1 103 ? -6.157 11.945 -16.957 1.00 83.88 103 PRO A CA 1
ATOM 839 C C . PRO A 1 103 ? -6.512 10.799 -15.998 1.00 83.88 103 PRO A C 1
ATOM 841 O O . PRO A 1 103 ? -7.480 10.073 -16.228 1.00 83.88 103 PRO A O 1
ATOM 844 N N . ASP A 1 104 ? -5.749 10.656 -14.913 1.00 87.31 104 ASP A N 1
ATOM 845 C CA . ASP A 1 104 ? -6.006 9.691 -13.837 1.00 87.31 104 ASP A CA 1
ATOM 846 C C . ASP A 1 104 ? -6.007 10.418 -12.488 1.00 87.31 104 ASP A C 1
ATOM 848 O O . ASP A 1 104 ? -5.095 11.186 -12.172 1.00 87.31 104 ASP A O 1
ATOM 852 N N . HIS A 1 105 ? -7.054 10.195 -11.696 1.00 91.44 105 HIS A N 1
ATOM 853 C CA . HIS A 1 105 ? -7.258 10.850 -10.407 1.00 91.44 105 HIS A CA 1
ATOM 854 C C . HIS A 1 105 ? -7.717 9.824 -9.375 1.00 91.44 105 HIS A C 1
ATOM 856 O O . HIS A 1 105 ? -8.556 8.971 -9.656 1.00 91.44 105 HIS A O 1
ATOM 862 N N . THR A 1 106 ? -7.191 9.926 -8.156 1.00 94.94 106 THR A N 1
ATOM 863 C CA . THR A 1 106 ? -7.601 9.095 -7.018 1.00 94.94 106 THR A CA 1
ATOM 864 C C . THR A 1 106 ? -7.861 9.993 -5.813 1.00 94.94 106 THR A C 1
ATOM 866 O O . THR A 1 106 ? -7.016 10.813 -5.464 1.00 94.94 106 THR A O 1
ATOM 869 N N . LEU A 1 107 ? -9.027 9.833 -5.180 1.00 96.50 107 LEU A N 1
ATOM 870 C CA . LEU A 1 107 ? -9.380 10.481 -3.917 1.00 96.50 107 LEU A CA 1
ATOM 871 C C . LEU A 1 107 ? -9.495 9.416 -2.826 1.00 96.50 107 LEU A C 1
ATOM 873 O O . LEU A 1 107 ? -10.249 8.454 -2.974 1.00 96.50 107 LEU A O 1
ATOM 877 N N . GLU A 1 108 ? -8.786 9.610 -1.716 1.00 96.94 108 GLU A N 1
ATOM 878 C CA . GLU A 1 108 ? -8.932 8.791 -0.514 1.00 96.94 108 GLU A CA 1
ATOM 879 C C . GLU A 1 108 ? -9.452 9.650 0.644 1.00 96.94 108 GLU A C 1
ATOM 881 O O . GLU A 1 108 ? -8.828 10.640 1.019 1.00 96.94 108 GLU A O 1
ATOM 886 N N . ILE A 1 109 ? -10.585 9.251 1.231 1.00 96.88 109 ILE A N 1
ATOM 887 C CA . ILE A 1 109 ? -11.115 9.831 2.472 1.00 96.88 109 ILE A CA 1
ATOM 888 C C . ILE A 1 109 ? -10.884 8.804 3.581 1.00 96.88 109 ILE A C 1
ATOM 890 O O . ILE A 1 109 ? -11.460 7.716 3.571 1.00 96.88 109 ILE A O 1
ATOM 894 N N . LEU A 1 110 ? -9.987 9.132 4.509 1.00 95.25 110 LEU A N 1
ATOM 895 C CA . LEU A 1 110 ? -9.565 8.259 5.602 1.00 95.25 110 LEU A CA 1
ATOM 896 C C . LEU A 1 110 ? -10.141 8.814 6.903 1.00 95.25 110 LEU A C 1
ATOM 898 O O . LEU A 1 110 ? -9.749 9.891 7.336 1.00 95.25 110 LEU A O 1
ATOM 902 N N . MET A 1 111 ? -11.083 8.088 7.498 1.00 95.12 111 MET A N 1
ATOM 903 C CA . MET A 1 111 ? -11.837 8.547 8.665 1.00 95.12 111 MET A CA 1
ATOM 904 C C . MET A 1 111 ? -11.450 7.738 9.902 1.00 95.12 111 MET A C 1
ATOM 906 O O . MET A 1 111 ? -11.286 6.518 9.834 1.00 95.12 111 MET A O 1
ATOM 910 N N . THR A 1 112 ? -11.329 8.422 11.032 1.00 92.56 112 THR A N 1
ATOM 911 C CA . THR A 1 112 ? -11.164 7.856 12.376 1.00 92.56 112 THR A CA 1
ATOM 912 C C . THR A 1 112 ? -12.196 8.491 13.300 1.00 92.56 112 THR A C 1
ATOM 914 O O . THR A 1 112 ? -12.810 9.484 12.923 1.00 92.56 112 THR A O 1
ATOM 917 N N . GLU A 1 113 ? -12.397 7.913 14.488 1.00 94.25 113 GLU A N 1
ATOM 918 C CA . GLU A 1 113 ? -13.309 8.476 15.503 1.00 94.25 113 GLU A CA 1
ATOM 919 C C . GLU A 1 113 ? -14.745 8.669 14.980 1.00 94.25 113 GLU A C 1
ATOM 921 O O . GLU A 1 113 ? -15.430 9.638 15.294 1.00 94.25 113 GLU A O 1
ATOM 926 N N . ILE A 1 114 ? -15.201 7.723 14.151 1.00 95.00 114 ILE A N 1
ATOM 927 C CA . ILE A 1 114 ? -16.583 7.680 13.669 1.00 95.00 114 ILE A CA 1
ATOM 928 C C . ILE A 1 114 ? -17.502 7.462 14.887 1.00 95.00 114 ILE A C 1
ATOM 930 O O . ILE A 1 114 ? -17.219 6.544 15.660 1.00 95.00 114 ILE A O 1
ATOM 934 N N . PRO A 1 115 ? -18.585 8.249 15.061 1.00 95.69 115 PRO A N 1
ATOM 935 C CA . PRO A 1 115 ? -19.493 8.111 16.199 1.00 95.69 115 PRO A CA 1
ATOM 936 C C . PRO A 1 115 ? -20.033 6.687 16.363 1.00 95.69 115 PRO A C 1
ATOM 938 O O . PRO A 1 115 ? -20.410 6.046 15.378 1.00 95.69 115 PRO A O 1
ATOM 941 N N . ASP A 1 116 ? -20.122 6.209 17.606 1.00 93.75 116 ASP A N 1
ATOM 942 C CA . ASP A 1 116 ? -20.537 4.832 17.913 1.00 93.75 116 ASP A CA 1
ATOM 943 C C . ASP A 1 116 ? -21.924 4.492 17.351 1.00 93.75 116 ASP A C 1
ATOM 945 O O . ASP A 1 116 ? -22.141 3.386 16.860 1.00 93.75 116 ASP A O 1
ATOM 949 N N . GLU A 1 117 ? -22.846 5.456 17.349 1.00 91.75 117 GLU A N 1
ATOM 950 C CA . GLU A 1 117 ? -24.182 5.327 16.753 1.00 91.75 117 GLU A CA 1
ATOM 951 C C . GLU A 1 117 ? -24.148 5.048 15.243 1.00 91.75 117 GLU A C 1
ATOM 953 O O . GLU A 1 117 ? -24.972 4.286 14.744 1.00 91.75 117 GLU A O 1
ATOM 958 N N . VAL A 1 118 ? -23.160 5.593 14.525 1.00 92.25 118 VAL A N 1
ATOM 959 C CA . VAL A 1 118 ? -22.936 5.330 13.096 1.00 92.25 118 VAL A CA 1
ATOM 960 C C . VAL A 1 118 ? -22.251 3.977 12.909 1.00 92.25 118 VAL A C 1
ATOM 962 O O . VAL A 1 118 ? -22.639 3.201 12.038 1.00 92.25 118 VAL A O 1
ATOM 965 N N . VAL A 1 119 ? -21.245 3.659 13.731 1.00 92.19 119 VAL A N 1
ATOM 966 C CA . VAL A 1 119 ? -20.532 2.369 13.668 1.00 92.19 119 VAL A CA 1
ATOM 967 C C . VAL A 1 119 ? -21.477 1.199 13.953 1.00 92.19 119 VAL A C 1
ATOM 969 O O . VAL A 1 119 ? -21.395 0.168 13.281 1.00 92.19 119 VAL A O 1
ATOM 972 N N . ALA A 1 120 ? -22.399 1.359 14.906 1.00 91.31 120 ALA A N 1
ATOM 973 C CA . ALA A 1 120 ? -23.364 0.337 15.306 1.00 91.31 120 ALA A CA 1
ATOM 974 C C . ALA A 1 120 ? -24.256 -0.133 14.147 1.00 91.31 120 ALA A C 1
ATOM 976 O O . ALA A 1 120 ? -24.637 -1.310 14.116 1.00 91.31 120 ALA A O 1
ATOM 977 N N . LEU A 1 121 ? -24.525 0.746 13.173 1.00 91.44 121 LEU A N 1
ATOM 978 C CA . LEU A 1 121 ? -25.290 0.410 11.971 1.00 91.44 121 LEU A CA 1
ATOM 979 C C . LEU A 1 121 ? -24.625 -0.702 11.164 1.00 91.44 121 LEU A C 1
ATOM 981 O O . LEU A 1 121 ? -25.319 -1.489 10.547 1.00 91.44 121 LEU A O 1
ATOM 985 N N . PHE A 1 122 ? -23.297 -0.826 11.204 1.00 92.38 122 PHE A N 1
ATOM 986 C CA . PHE A 1 122 ? -22.548 -1.832 10.445 1.00 92.38 122 PHE A CA 1
ATOM 987 C C . PHE A 1 122 ? -22.313 -3.133 11.232 1.00 92.38 122 PHE A C 1
ATOM 989 O O . PHE A 1 122 ? -21.348 -3.861 10.982 1.00 92.38 122 PHE A O 1
ATOM 996 N N . SER A 1 123 ? -23.178 -3.435 12.205 1.00 92.31 123 SER A N 1
ATOM 997 C CA . SER A 1 123 ? -23.107 -4.643 13.033 1.00 92.31 123 SER A CA 1
ATOM 998 C C . SER A 1 123 ? -24.169 -5.677 12.650 1.00 92.31 123 SER A C 1
ATOM 1000 O O . SER A 1 123 ? -25.234 -5.341 12.138 1.00 92.31 123 SER A O 1
ATOM 1002 N N . ARG A 1 124 ? -23.922 -6.952 12.980 1.00 91.56 124 ARG A N 1
ATOM 1003 C CA . ARG A 1 124 ? -24.892 -8.046 12.762 1.00 91.56 124 ARG A CA 1
ATOM 1004 C C . ARG A 1 124 ? -26.171 -7.936 13.595 1.00 91.56 124 ARG A C 1
ATOM 1006 O O . ARG A 1 124 ? -27.124 -8.654 13.328 1.00 91.56 124 ARG A O 1
ATOM 1013 N N . ASN A 1 125 ? -26.175 -7.088 14.623 1.00 91.12 125 ASN A N 1
ATOM 1014 C CA . ASN A 1 125 ? -27.369 -6.847 15.429 1.00 91.12 125 ASN A CA 1
ATOM 1015 C C . ASN A 1 125 ? -28.348 -5.901 14.718 1.00 91.12 125 ASN A C 1
ATOM 1017 O O . ASN A 1 125 ? -29.525 -5.895 15.064 1.00 91.12 125 ASN A O 1
ATOM 1021 N N . VAL A 1 126 ? -27.853 -5.099 13.766 1.00 90.69 126 VAL A N 1
ATOM 1022 C CA . VAL A 1 126 ? -28.639 -4.101 13.027 1.00 90.69 126 VAL A CA 1
ATOM 1023 C C . VAL A 1 126 ? -28.899 -4.558 11.595 1.00 90.69 126 VAL A C 1
ATOM 1025 O O . VAL A 1 126 ? -30.035 -4.467 11.147 1.00 90.69 126 VAL A O 1
ATOM 1028 N N . CYS A 1 127 ? -27.884 -5.087 10.905 1.00 91.25 127 CYS A N 1
ATOM 1029 C CA . CYS A 1 127 ? -28.025 -5.587 9.539 1.00 91.25 127 CYS A CA 1
ATOM 1030 C C . CYS A 1 127 ? -27.958 -7.108 9.462 1.00 91.25 127 CYS A C 1
ATOM 1032 O O . CYS A 1 127 ? -27.090 -7.741 10.073 1.00 91.25 127 CYS A O 1
ATOM 1034 N N . LEU A 1 128 ? -28.766 -7.680 8.573 1.00 91.88 128 LEU A N 1
ATOM 1035 C CA . LEU A 1 128 ? -28.655 -9.085 8.178 1.00 91.88 128 LEU A CA 1
ATOM 1036 C C . LEU A 1 128 ? -27.454 -9.330 7.254 1.00 91.88 128 LEU A C 1
ATOM 1038 O O . LEU A 1 128 ? -26.722 -10.310 7.415 1.00 91.88 128 LEU A O 1
ATOM 1042 N N . ASP A 1 129 ? -27.244 -8.433 6.290 1.00 92.25 129 ASP A N 1
ATOM 1043 C CA . ASP A 1 129 ? -26.195 -8.542 5.284 1.00 92.25 129 ASP A CA 1
ATOM 1044 C C . ASP A 1 129 ? -25.714 -7.170 4.771 1.00 92.25 129 ASP A C 1
ATOM 1046 O O . ASP A 1 129 ? -26.077 -6.106 5.275 1.00 92.25 129 ASP A O 1
ATOM 1050 N N . GLY A 1 130 ? -24.833 -7.194 3.768 1.00 88.62 130 GLY A N 1
ATOM 1051 C CA . GLY A 1 130 ? -24.272 -5.978 3.187 1.00 88.62 130 GLY A CA 1
ATOM 1052 C C . GLY A 1 130 ? -25.243 -5.171 2.319 1.00 88.62 130 GLY A C 1
ATOM 1053 O O . GLY A 1 130 ? -24.957 -4.002 2.065 1.00 88.62 130 GLY A O 1
ATOM 1054 N N . ALA A 1 131 ? -26.339 -5.759 1.831 1.00 90.94 131 ALA A N 1
ATOM 1055 C CA . ALA A 1 131 ? -27.372 -5.022 1.104 1.00 90.94 131 ALA A CA 1
ATOM 1056 C C . ALA A 1 131 ? -28.245 -4.241 2.089 1.00 90.94 131 ALA A C 1
ATOM 1058 O O . ALA A 1 131 ? -28.487 -3.053 1.880 1.00 90.94 131 ALA A O 1
ATOM 1059 N N . ASP A 1 132 ? -28.614 -4.884 3.193 1.00 90.75 132 ASP A N 1
ATOM 1060 C CA . ASP A 1 132 ? -29.385 -4.292 4.283 1.00 90.75 132 ASP A CA 1
ATOM 1061 C C . ASP A 1 132 ? -28.666 -3.073 4.889 1.00 90.75 132 ASP A C 1
ATOM 1063 O O . ASP A 1 132 ? -29.210 -1.971 4.923 1.00 90.75 132 ASP A O 1
ATOM 1067 N N . CYS A 1 133 ? -27.367 -3.201 5.187 1.00 89.38 133 CYS A N 1
ATOM 1068 C CA . CYS A 1 133 ? -26.539 -2.100 5.701 1.00 89.38 133 CYS A CA 1
ATOM 1069 C C . CYS A 1 133 ? -26.453 -0.849 4.813 1.00 89.38 133 CYS A C 1
ATOM 1071 O O . CYS A 1 133 ? -26.011 0.195 5.286 1.00 89.38 133 CYS A O 1
ATOM 1073 N N . ARG A 1 134 ? -26.837 -0.916 3.532 1.00 87.62 134 ARG A N 1
ATOM 1074 C CA . ARG A 1 134 ? -26.875 0.267 2.650 1.00 87.62 134 ARG A CA 1
ATOM 1075 C C . ARG A 1 134 ? -28.172 1.057 2.768 1.00 87.62 134 ARG A C 1
ATOM 1077 O O . ARG A 1 134 ? -28.211 2.203 2.333 1.00 87.62 134 ARG A O 1
ATOM 1084 N N . MET A 1 135 ? -29.220 0.428 3.290 1.00 85.81 135 MET A N 1
ATOM 1085 C CA . MET A 1 135 ? -30.568 0.986 3.363 1.00 85.81 135 MET A CA 1
ATOM 1086 C C . MET A 1 135 ? -30.880 1.567 4.744 1.00 85.81 135 MET A C 1
ATOM 1088 O O . MET A 1 135 ? -31.823 2.344 4.872 1.00 85.81 135 MET A O 1
ATOM 1092 N N . VAL A 1 136 ? -30.100 1.210 5.769 1.00 79.62 136 VAL A N 1
ATOM 1093 C CA . VAL A 1 136 ? -30.258 1.738 7.128 1.00 79.62 136 VAL A CA 1
ATOM 1094 C C . VAL A 1 136 ? -29.828 3.205 7.165 1.00 79.62 136 VAL A C 1
ATOM 1096 O O . VAL A 1 136 ? -28.694 3.541 6.827 1.00 79.62 136 VAL A O 1
ATOM 1099 N N . VAL A 1 137 ? -30.734 4.081 7.602 1.00 73.75 137 VAL A N 1
ATOM 1100 C CA . VAL A 1 137 ? -30.486 5.522 7.735 1.00 73.75 137 VAL A CA 1
ATOM 1101 C C . VAL A 1 137 ? -30.727 5.930 9.182 1.00 73.75 137 VAL A C 1
ATOM 1103 O O . VAL A 1 137 ? -31.720 5.519 9.784 1.00 73.75 137 VAL A O 1
ATOM 1106 N N . LEU A 1 138 ? -29.843 6.759 9.738 1.00 69.00 138 LEU A N 1
ATOM 1107 C CA . LEU A 1 138 ? -30.135 7.458 10.986 1.00 69.00 138 LEU A CA 1
ATOM 1108 C C . LEU A 1 138 ? -31.259 8.454 10.703 1.00 69.00 138 LEU A C 1
ATOM 1110 O O . LEU A 1 138 ? -31.073 9.412 9.955 1.00 69.00 138 LEU A O 1
ATOM 1114 N N . ILE A 1 139 ? -32.434 8.202 11.271 1.00 60.72 139 ILE A N 1
ATOM 1115 C CA . ILE A 1 139 ? -33.508 9.190 11.296 1.00 60.72 139 ILE A CA 1
ATOM 1116 C C . ILE A 1 139 ? -33.133 10.172 12.409 1.00 60.72 139 ILE A C 1
ATOM 1118 O O . ILE A 1 139 ? -33.050 9.774 13.571 1.00 60.72 139 ILE A O 1
ATOM 1122 N N . HIS A 1 140 ? -32.813 11.409 12.036 1.00 53.03 140 HIS A N 1
ATOM 1123 C CA . HIS A 1 140 ? -32.619 12.526 12.963 1.00 53.03 140 HIS A CA 1
ATOM 1124 C C . HIS A 1 140 ? -33.937 13.267 13.172 1.00 53.03 140 HIS A C 1
ATOM 1126 O O . HIS A 1 140 ? -34.643 13.492 12.162 1.00 53.03 140 HIS A O 1
#

InterPro domains:
  IPR016067 S-adenosylmethionine decarboxylase, core [SSF56276] (1-136)
  IPR048283 S-adenosylmethionine decarboxylase-like [PF01536] (1-125)
  IPR048283 S-adenosylmethionine decarboxylase-like [PTHR11570] (1-131)

Organism: NCBI:txid637853

Foldseek 3Di:
DDDDLQDDDDDDDDQDPVLVCVVVVCVCCCVPVVDNDDQKDKDKDKDDPCLVSHDPPSSDVVSVVVSVCVPDPDWDWDWDDDPPDIIMIIIMDGDPVNPPPDDDDDDDDDDDPDDPVLVVLPDVVNDVDPVRSVPDDPDD